Protein AF-A0A1Y2H2Q5-F1 (afdb_monomer_lite)

Sequence (77 aa):
MKSLTSIIAVFSVWAACMAVGQAGYGCYKGRCWANCGVSSLEWCYTTKGSTWDGQYVPCSSNGECQPHWSCAGACTV

pLDDT: mean 71.61, std 19.16, range [36.09, 95.0]

Foldseek 3Di:
DDDPPVPVVVVVQVCQQPQQQPLDWFADPQFTKTASNPDSPKMAFFDPDGACCLDTHGDDIGVVHHSRTHGVYDIDD

Radius of gyration: 13.93 Å; chains: 1; bounding box: 25×32×45 Å

Structure (mmCIF, N/CA/C/O backbone):
data_AF-A0A1Y2H2Q5-F1
#
_entry.id   AF-A0A1Y2H2Q5-F1
#
loop_
_atom_site.group_PDB
_atom_site.id
_atom_site.type_symbol
_atom_site.label_atom_id
_atom_site.label_alt_id
_atom_site.label_comp_id
_atom_site.label_asym_id
_atom_site.label_entity_id
_atom_site.label_seq_id
_atom_site.pdbx_PDB_ins_code
_atom_site.Cartn_x
_atom_site.Cartn_y
_atom_site.Cartn_z
_atom_site.occupancy
_atom_site.B_iso_or_equiv
_atom_site.auth_seq_id
_atom_site.auth_comp_id
_atom_site.auth_asym_id
_atom_site.auth_atom_id
_atom_site.pdbx_PDB_model_num
ATOM 1 N N . MET A 1 1 ? 13.147 -24.889 -33.572 1.00 37.62 1 MET A N 1
ATOM 2 C CA . MET A 1 1 ? 13.250 -23.509 -34.088 1.00 37.62 1 MET A CA 1
ATOM 3 C C . MET A 1 1 ? 12.312 -22.631 -33.269 1.00 37.62 1 MET A C 1
ATOM 5 O O . MET A 1 1 ? 11.122 -22.885 -33.270 1.00 37.62 1 MET A O 1
ATOM 9 N N . LYS A 1 2 ? 12.910 -21.730 -32.476 1.00 36.09 2 LYS A N 1
ATOM 10 C CA . LYS A 1 2 ? 12.372 -20.564 -31.746 1.00 36.09 2 LYS A CA 1
ATOM 11 C C . LYS A 1 2 ? 10.856 -20.506 -31.466 1.00 36.09 2 LYS A C 1
ATOM 13 O O . LYS A 1 2 ? 10.095 -20.077 -32.319 1.00 36.09 2 LYS A O 1
ATOM 18 N N . SER A 1 3 ? 10.476 -20.732 -30.209 1.00 37.56 3 SER A N 1
ATOM 19 C CA . SER A 1 3 ? 9.628 -19.761 -29.497 1.00 37.56 3 SER A CA 1
ATOM 20 C C . SER A 1 3 ? 9.810 -19.918 -27.982 1.00 37.56 3 SER A C 1
ATOM 22 O O . SER A 1 3 ? 8.956 -20.423 -27.264 1.00 37.56 3 SER A O 1
ATOM 24 N N . LEU A 1 4 ? 10.999 -19.542 -27.501 1.00 41.69 4 LEU A N 1
ATOM 25 C CA . LEU A 1 4 ? 11.363 -19.496 -26.074 1.00 41.69 4 LEU A CA 1
ATOM 26 C C . LEU A 1 4 ? 10.899 -18.189 -25.396 1.00 41.69 4 LEU A C 1
ATOM 28 O O . LEU A 1 4 ? 11.189 -17.959 -24.227 1.00 41.69 4 LEU A O 1
ATOM 32 N N . THR A 1 5 ? 10.171 -17.331 -26.115 1.00 48.12 5 THR A N 1
ATOM 33 C CA . THR A 1 5 ? 9.841 -15.968 -25.676 1.00 48.12 5 THR A CA 1
ATOM 34 C C . THR A 1 5 ? 8.537 -15.882 -24.870 1.00 48.12 5 THR A C 1
ATOM 36 O O . THR A 1 5 ? 8.336 -14.905 -24.160 1.00 48.12 5 THR A O 1
ATOM 39 N N . SER A 1 6 ? 7.667 -16.900 -24.902 1.00 40.34 6 SER A N 1
ATOM 40 C CA . SER A 1 6 ? 6.382 -16.867 -24.172 1.00 40.34 6 SER A CA 1
ATOM 41 C C . SER A 1 6 ? 6.430 -17.421 -22.743 1.00 40.34 6 SER A C 1
ATOM 43 O O . SER A 1 6 ? 5.524 -17.144 -21.967 1.00 40.34 6 SER A O 1
ATOM 45 N N . ILE A 1 7 ? 7.471 -18.169 -22.357 1.00 45.69 7 ILE A N 1
ATOM 46 C CA . ILE A 1 7 ? 7.548 -18.794 -21.019 1.00 45.69 7 ILE A CA 1
ATOM 47 C C . ILE A 1 7 ? 8.203 -17.850 -19.993 1.00 45.69 7 ILE A C 1
ATOM 49 O O . ILE A 1 7 ? 7.874 -17.882 -18.810 1.00 45.69 7 ILE A O 1
ATOM 53 N N . ILE A 1 8 ? 9.066 -16.933 -20.437 1.00 45.50 8 ILE A N 1
ATOM 54 C CA . ILE A 1 8 ? 9.788 -16.007 -19.545 1.00 45.50 8 ILE A CA 1
ATOM 55 C C . ILE A 1 8 ? 8.845 -14.921 -18.979 1.00 45.50 8 ILE A C 1
ATOM 57 O O . ILE A 1 8 ? 9.058 -14.414 -17.878 1.00 45.50 8 ILE A O 1
ATOM 61 N N . ALA A 1 9 ? 7.737 -14.625 -19.667 1.00 41.12 9 ALA A N 1
ATOM 62 C CA . ALA A 1 9 ? 6.738 -13.661 -19.202 1.00 41.12 9 ALA A CA 1
ATOM 63 C C . ALA A 1 9 ? 5.890 -14.167 -18.019 1.00 41.12 9 ALA A C 1
ATOM 65 O O . ALA A 1 9 ? 5.303 -13.357 -17.316 1.00 41.12 9 ALA A O 1
ATOM 66 N N . VAL A 1 10 ? 5.840 -15.479 -17.759 1.00 44.66 10 VAL A N 1
ATOM 67 C CA . VAL A 1 10 ? 5.005 -16.049 -16.681 1.00 44.66 10 VAL A CA 1
ATOM 68 C C . VAL A 1 10 ? 5.787 -16.230 -15.375 1.00 44.66 10 VAL A C 1
ATOM 70 O O . VAL A 1 10 ? 5.225 -16.089 -14.293 1.00 44.66 10 VAL A O 1
ATOM 73 N N . PHE A 1 11 ? 7.105 -16.446 -15.456 1.00 36.47 11 PHE A N 1
ATOM 74 C CA . PHE A 1 11 ? 7.984 -16.489 -14.276 1.00 36.47 11 PHE A CA 1
ATOM 75 C C . PHE A 1 11 ? 8.300 -15.102 -13.703 1.00 36.47 11 PHE A C 1
ATOM 77 O O . PHE A 1 11 ? 8.636 -14.980 -12.528 1.00 36.47 11 PHE A O 1
ATOM 84 N N . SER A 1 12 ? 8.143 -14.049 -14.505 1.00 39.38 12 SER A N 1
ATOM 85 C CA . SER A 1 12 ? 8.448 -12.671 -14.096 1.00 39.38 12 SER A CA 1
ATOM 86 C C . SER A 1 12 ? 7.285 -11.981 -13.367 1.00 39.38 12 SER A C 1
ATOM 88 O O . SER A 1 12 ? 7.481 -10.947 -12.739 1.00 39.38 12 SER A O 1
ATOM 90 N N . VAL A 1 13 ? 6.077 -12.556 -13.416 1.00 44.53 13 VAL A N 1
ATOM 91 C CA . VAL A 1 13 ? 4.866 -11.993 -12.785 1.00 44.53 13 VAL A CA 1
ATOM 92 C C . VAL A 1 13 ? 4.631 -12.567 -11.380 1.00 44.53 13 VAL A C 1
ATOM 94 O O . VAL A 1 13 ? 4.025 -11.905 -10.541 1.00 44.53 13 VAL A O 1
ATOM 97 N N . TRP A 1 14 ? 5.182 -13.747 -11.063 1.00 39.38 14 TRP A N 1
ATOM 98 C CA . TRP A 1 14 ? 5.090 -14.340 -9.718 1.00 39.38 14 TRP A CA 1
ATOM 99 C C . TRP A 1 14 ? 5.967 -13.593 -8.690 1.00 39.38 14 TRP A C 1
ATOM 101 O O . TRP A 1 14 ? 5.620 -13.487 -7.515 1.00 39.38 14 TRP A O 1
ATOM 111 N N . ALA A 1 15 ? 7.070 -12.984 -9.127 1.00 44.12 15 ALA A N 1
ATOM 112 C CA . ALA A 1 15 ? 7.975 -12.243 -8.245 1.00 44.12 15 ALA A CA 1
ATOM 113 C C . ALA A 1 15 ? 7.469 -10.841 -7.848 1.00 44.12 15 ALA A C 1
ATOM 115 O O . ALA A 1 15 ? 8.007 -10.246 -6.917 1.00 44.12 15 ALA A O 1
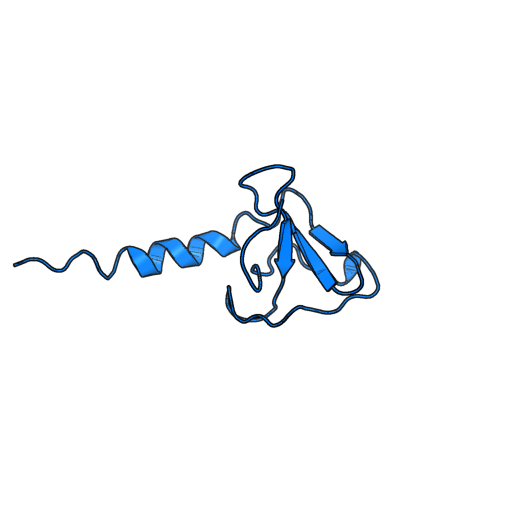ATOM 116 N N . ALA A 1 16 ? 6.412 -10.319 -8.484 1.00 44.53 16 ALA A N 1
ATOM 117 C CA . ALA A 1 16 ? 5.841 -9.019 -8.115 1.00 44.53 16 ALA A CA 1
ATOM 118 C C . ALA A 1 16 ? 5.112 -9.049 -6.756 1.00 44.53 16 ALA A C 1
ATOM 120 O O . ALA A 1 16 ? 4.881 -8.008 -6.150 1.00 44.53 16 ALA A O 1
ATOM 121 N N . CYS A 1 17 ? 4.774 -10.243 -6.254 1.00 46.25 17 CYS A N 1
ATOM 122 C CA . CYS A 1 17 ? 4.069 -10.419 -4.984 1.00 46.25 17 CYS A CA 1
ATOM 123 C C . CYS A 1 17 ? 5.007 -10.516 -3.758 1.00 46.25 17 CYS A C 1
ATOM 125 O O . CYS A 1 17 ? 4.541 -10.508 -2.625 1.00 46.25 17 CYS A O 1
ATOM 127 N N . MET A 1 18 ? 6.330 -10.604 -3.944 1.00 45.91 18 MET A N 1
ATOM 128 C CA . MET A 1 18 ? 7.254 -10.953 -2.847 1.00 45.91 18 MET A CA 1
ATOM 129 C C . MET A 1 18 ? 8.025 -9.768 -2.238 1.00 45.91 18 MET A C 1
ATOM 131 O O . MET A 1 18 ? 8.653 -9.946 -1.200 1.00 45.91 18 MET A O 1
ATOM 135 N N . ALA A 1 19 ? 7.988 -8.568 -2.830 1.00 44.50 19 ALA A N 1
ATOM 136 C CA . ALA A 1 19 ? 8.801 -7.430 -2.359 1.00 44.50 19 ALA A CA 1
ATOM 137 C C . ALA A 1 19 ? 7.998 -6.215 -1.856 1.00 44.50 19 ALA A C 1
ATOM 139 O O . ALA A 1 19 ? 8.565 -5.312 -1.249 1.00 44.50 19 ALA A O 1
ATOM 140 N N . VAL A 1 20 ? 6.678 -6.200 -2.051 1.00 51.78 20 VAL A N 1
ATOM 141 C CA . VAL A 1 20 ? 5.798 -5.080 -1.659 1.00 51.78 20 VAL A CA 1
ATOM 142 C C . VAL A 1 20 ? 5.577 -5.008 -0.132 1.00 51.78 20 VAL A C 1
ATOM 144 O O . VAL A 1 20 ? 5.126 -4.003 0.414 1.00 51.78 20 VAL A O 1
ATOM 147 N N . GLY A 1 21 ? 5.969 -6.058 0.596 1.00 46.75 21 GLY A N 1
ATOM 148 C CA . GLY A 1 21 ? 5.650 -6.228 2.013 1.00 46.75 21 GLY A CA 1
ATOM 149 C C . GLY A 1 21 ? 6.632 -5.660 3.033 1.00 46.75 21 GLY A C 1
ATOM 150 O O . GLY A 1 21 ? 6.375 -5.800 4.227 1.00 46.75 21 GLY A O 1
ATOM 151 N N . GLN A 1 22 ? 7.748 -5.052 2.626 1.00 52.34 22 GLN A N 1
ATOM 152 C CA . GLN A 1 22 ? 8.774 -4.618 3.591 1.00 52.34 22 GLN A CA 1
ATOM 153 C C . GLN A 1 22 ? 8.964 -3.100 3.683 1.00 52.34 22 GLN A C 1
ATOM 155 O O . GLN A 1 22 ? 9.503 -2.631 4.682 1.00 52.34 22 GLN A O 1
ATOM 160 N N . ALA A 1 23 ? 8.489 -2.328 2.701 1.00 61.38 23 ALA A N 1
ATOM 161 C CA . ALA A 1 23 ? 8.713 -0.879 2.648 1.00 61.38 23 ALA A CA 1
ATOM 162 C C . ALA A 1 23 ? 7.540 -0.029 3.183 1.00 61.38 23 ALA A C 1
ATOM 164 O O . ALA A 1 23 ? 7.725 1.148 3.479 1.00 61.38 23 ALA A O 1
ATOM 165 N N . GLY A 1 24 ? 6.346 -0.608 3.353 1.00 78.75 24 GLY A N 1
ATOM 166 C CA . GLY A 1 24 ? 5.193 0.075 3.944 1.00 78.75 24 GLY A CA 1
ATOM 167 C C . GLY A 1 24 ? 3.865 -0.505 3.471 1.00 78.75 24 GLY A C 1
ATOM 168 O O . GLY A 1 24 ? 3.693 -0.784 2.289 1.00 78.75 24 GLY A O 1
ATOM 169 N N . TYR A 1 25 ? 2.928 -0.695 4.394 1.00 85.50 25 TYR A N 1
ATOM 170 C CA . TYR A 1 25 ? 1.566 -1.140 4.111 1.00 85.50 25 TYR A CA 1
ATOM 171 C C . TYR A 1 25 ? 0.609 -0.538 5.136 1.00 85.50 25 TYR A C 1
ATOM 173 O O . TYR A 1 25 ? 1.017 -0.119 6.223 1.00 85.50 25 TYR A O 1
ATOM 181 N N . GLY A 1 26 ? -0.674 -0.493 4.801 1.00 89.75 26 GLY A N 1
ATOM 182 C CA . GLY A 1 26 ? -1.688 -0.045 5.743 1.00 89.75 26 GLY A CA 1
ATOM 183 C C . GLY A 1 26 ? -3.021 0.232 5.082 1.00 89.75 26 GLY A C 1
ATOM 184 O O . GLY A 1 26 ? -3.294 -0.215 3.970 1.00 89.75 26 GLY A O 1
ATOM 185 N N . CYS A 1 27 ? -3.848 0.994 5.783 1.00 91.94 27 CYS A N 1
ATOM 186 C CA . CYS A 1 27 ? -5.168 1.383 5.339 1.00 91.94 27 CYS A CA 1
ATOM 187 C C . CYS A 1 27 ? -5.159 2.839 4.884 1.00 91.94 27 CYS A C 1
ATOM 189 O O . CYS A 1 27 ? -4.866 3.749 5.658 1.00 91.94 27 CYS A O 1
ATOM 191 N N . TYR A 1 28 ? -5.489 3.071 3.618 1.00 89.69 28 TYR A N 1
ATOM 192 C CA . TYR A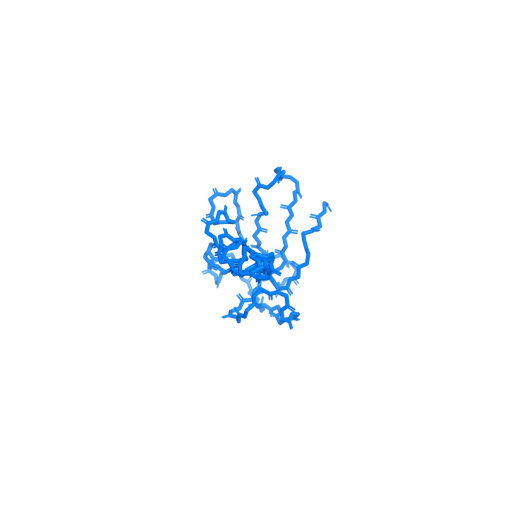 1 28 ? -5.539 4.402 3.036 1.00 89.69 28 TYR A CA 1
ATOM 193 C C . TYR A 1 28 ? -6.872 4.611 2.331 1.00 89.69 28 TYR A C 1
ATOM 195 O O . TYR A 1 28 ? -7.237 3.874 1.417 1.00 89.69 28 TYR A O 1
ATOM 203 N N . LYS A 1 29 ? -7.622 5.630 2.767 1.00 90.31 29 LYS A N 1
ATOM 204 C CA . LYS A 1 29 ? -8.957 5.961 2.232 1.00 90.31 29 LYS A CA 1
ATOM 205 C C . LYS A 1 29 ? -9.921 4.762 2.223 1.00 90.31 29 LYS A C 1
ATOM 207 O O . LYS A 1 29 ? -10.675 4.568 1.273 1.00 90.31 29 LYS A O 1
ATOM 212 N N . GLY A 1 30 ? -9.876 3.948 3.277 1.00 92.62 30 GLY A N 1
ATOM 213 C CA . GLY A 1 30 ? -10.753 2.788 3.438 1.00 92.62 30 GLY A CA 1
ATOM 214 C C . GLY A 1 30 ? -10.378 1.575 2.583 1.00 92.62 30 GLY A C 1
ATOM 215 O O . GLY A 1 30 ? -11.192 0.668 2.433 1.00 92.62 30 GLY A O 1
ATOM 216 N N . ARG A 1 31 ? -9.178 1.557 1.987 1.00 92.06 31 ARG A N 1
ATOM 217 C CA . ARG A 1 31 ? -8.654 0.432 1.201 1.00 92.06 31 ARG A CA 1
ATOM 218 C C . ARG A 1 31 ? -7.221 0.113 1.590 1.00 92.06 31 ARG A C 1
ATOM 220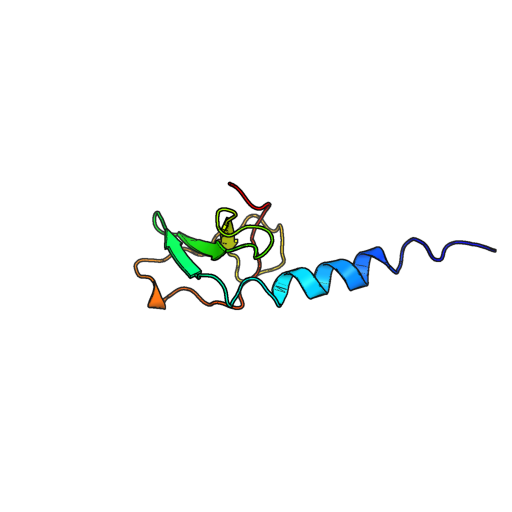 O O . ARG A 1 31 ? -6.441 1.014 1.903 1.00 92.06 31 ARG A O 1
ATOM 227 N N . CYS A 1 32 ? -6.875 -1.164 1.558 1.00 90.88 32 CYS A N 1
ATOM 228 C CA . CYS A 1 32 ? -5.522 -1.585 1.857 1.00 90.88 32 CYS A CA 1
ATOM 229 C C . CYS A 1 32 ? -4.581 -1.181 0.736 1.00 90.88 32 CYS A C 1
ATOM 231 O O . CYS A 1 32 ? -4.886 -1.350 -0.446 1.00 90.88 32 CYS A O 1
ATOM 233 N N . TRP A 1 33 ? -3.438 -0.638 1.125 1.00 89.31 33 TRP A N 1
ATOM 234 C CA . TRP A 1 33 ? -2.380 -0.231 0.224 1.00 89.31 33 TRP A CA 1
ATOM 235 C C . TRP A 1 33 ? -1.056 -0.828 0.673 1.00 89.31 33 TRP A C 1
ATOM 237 O O . TRP A 1 33 ? -0.878 -1.182 1.843 1.00 89.31 33 TRP A O 1
ATOM 247 N N . ALA A 1 34 ? -0.130 -0.915 -0.269 1.00 85.31 34 ALA A N 1
ATOM 248 C CA . ALA A 1 34 ? 1.242 -1.283 0.010 1.00 85.31 34 ALA A CA 1
ATOM 249 C C . ALA A 1 34 ? 2.207 -0.570 -0.944 1.00 85.31 34 ALA A C 1
ATOM 251 O O . ALA A 1 34 ? 1.819 -0.118 -2.025 1.00 85.31 34 ALA A O 1
ATOM 252 N N . ASN A 1 35 ? 3.453 -0.416 -0.507 1.00 82.88 35 ASN A N 1
ATOM 253 C 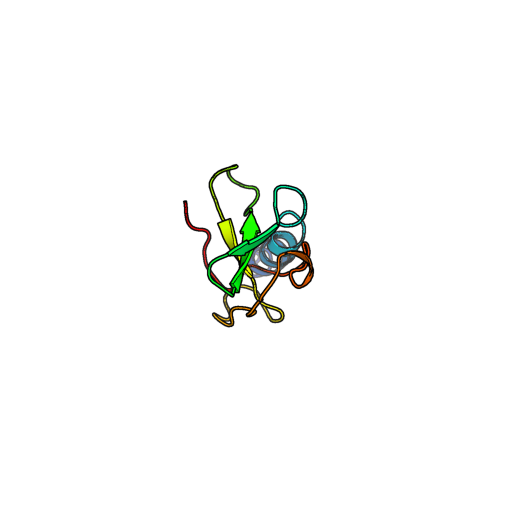CA . ASN A 1 35 ? 4.507 0.242 -1.265 1.00 82.88 35 ASN A CA 1
ATOM 254 C C . ASN A 1 35 ? 5.058 -0.696 -2.347 1.00 82.88 35 ASN A C 1
ATOM 256 O O . ASN A 1 35 ? 5.403 -1.840 -2.074 1.00 82.88 35 ASN A O 1
ATOM 260 N N . CYS A 1 36 ? 5.196 -0.198 -3.571 1.00 76.44 36 CYS A N 1
ATOM 261 C CA . CYS A 1 36 ? 5.598 -1.017 -4.709 1.00 76.44 36 CYS A CA 1
ATOM 262 C C . CYS A 1 36 ? 7.083 -1.418 -4.731 1.00 76.44 36 CYS A C 1
ATOM 264 O O . CYS A 1 36 ? 7.489 -2.213 -5.575 1.00 76.44 36 CYS A O 1
ATOM 266 N N . GLY A 1 37 ? 7.910 -0.873 -3.838 1.00 68.62 37 GLY A N 1
ATOM 267 C CA . GLY A 1 37 ? 9.325 -1.215 -3.674 1.00 68.62 37 GLY A CA 1
ATOM 268 C C . GLY A 1 37 ? 10.264 -0.658 -4.751 1.00 68.62 37 GLY A C 1
ATOM 269 O O . GLY A 1 37 ? 11.475 -0.663 -4.554 1.00 68.62 37 GLY A O 1
ATOM 270 N N . VAL A 1 38 ? 9.732 -0.151 -5.867 1.00 66.25 38 VAL A N 1
ATOM 271 C CA . VAL A 1 38 ? 10.489 0.514 -6.948 1.00 66.25 38 VAL A CA 1
ATOM 272 C C . VAL A 1 38 ? 10.906 1.945 -6.587 1.00 66.25 38 VAL A C 1
ATOM 274 O O . VAL A 1 38 ? 11.982 2.397 -6.976 1.00 66.25 38 VAL A O 1
ATOM 277 N N . SER A 1 39 ? 10.101 2.627 -5.774 1.00 67.25 39 SER A N 1
ATOM 278 C CA . SER A 1 39 ? 10.367 3.948 -5.210 1.00 67.25 39 SER A CA 1
ATOM 279 C C . SER A 1 39 ? 9.670 4.061 -3.854 1.00 67.25 39 SER A C 1
ATOM 281 O O . SER A 1 39 ? 8.593 3.497 -3.648 1.00 67.25 39 SER A O 1
ATOM 283 N N . SER A 1 40 ? 10.241 4.824 -2.919 1.00 67.88 40 SER A N 1
ATOM 284 C CA . SER A 1 40 ? 9.620 5.084 -1.610 1.00 67.88 40 SER A CA 1
ATOM 285 C C . SER A 1 40 ? 8.299 5.857 -1.708 1.00 67.88 40 SER A C 1
ATOM 287 O O . SER A 1 40 ? 7.536 5.887 -0.746 1.00 67.88 40 SER A O 1
ATOM 289 N N . L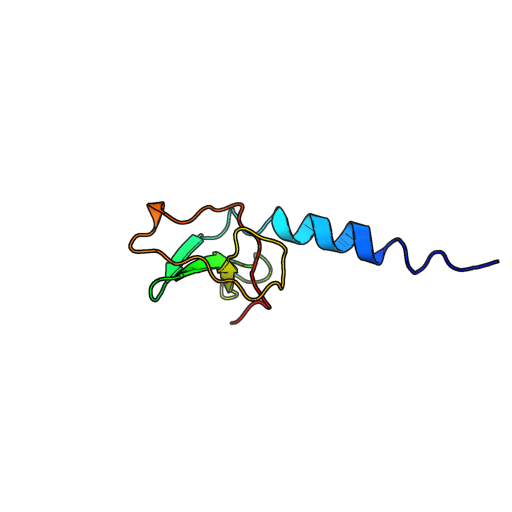EU A 1 41 ? 8.022 6.455 -2.869 1.00 76.06 41 LEU A N 1
ATOM 290 C CA . LEU A 1 41 ? 6.797 7.198 -3.154 1.00 76.06 41 LEU A CA 1
ATOM 291 C C . LEU A 1 41 ? 5.743 6.349 -3.869 1.00 76.06 41 LEU A C 1
ATOM 293 O O . LEU A 1 41 ? 4.568 6.691 -3.829 1.00 76.06 41 LEU A O 1
ATOM 297 N N . GLU A 1 42 ? 6.141 5.242 -4.500 1.00 80.94 42 GLU A N 1
ATOM 298 C CA . GLU A 1 42 ? 5.214 4.445 -5.296 1.00 80.94 42 GLU A CA 1
ATOM 299 C C . GLU A 1 42 ? 4.421 3.470 -4.432 1.00 80.94 42 GLU A C 1
ATOM 301 O O . GLU A 1 42 ? 4.974 2.656 -3.689 1.00 80.94 42 GLU A O 1
ATOM 306 N N . TRP A 1 43 ? 3.101 3.521 -4.562 1.00 84.50 43 TRP A N 1
ATOM 307 C CA . TRP A 1 43 ? 2.173 2.686 -3.819 1.00 84.50 43 TRP A CA 1
ATOM 308 C C . TRP A 1 43 ? 1.071 2.129 -4.714 1.00 84.50 43 TRP A C 1
ATOM 310 O O . TRP A 1 43 ? 0.787 2.638 -5.793 1.00 84.50 43 TRP A O 1
ATOM 320 N N . CYS A 1 44 ? 0.426 1.061 -4.266 1.00 86.50 44 CYS A N 1
ATOM 321 C CA . CYS A 1 44 ? -0.711 0.464 -4.949 1.00 86.50 44 CYS A CA 1
ATOM 322 C C . CYS A 1 44 ? -1.787 0.074 -3.937 1.00 86.50 44 CYS A C 1
ATOM 324 O O . CYS A 1 44 ? -1.490 -0.218 -2.778 1.00 86.50 44 CYS A O 1
ATOM 326 N N . TYR A 1 45 ? -3.042 0.025 -4.381 1.00 89.00 45 TYR A N 1
ATOM 327 C CA . TYR A 1 45 ? -4.075 -0.679 -3.627 1.00 89.00 45 TYR A CA 1
ATOM 328 C C . TYR A 1 45 ? -3.912 -2.184 -3.797 1.00 89.00 45 TYR A C 1
ATOM 330 O O . TYR A 1 45 ? -3.605 -2.659 -4.892 1.00 89.00 45 TYR A O 1
ATOM 338 N N . THR A 1 46 ? -4.144 -2.929 -2.724 1.00 88.19 46 THR A N 1
ATOM 339 C CA . THR A 1 46 ? -3.936 -4.373 -2.697 1.00 88.19 46 THR A CA 1
ATOM 340 C C . THR A 1 46 ? -5.225 -5.159 -2.928 1.00 88.19 46 THR A C 1
ATOM 342 O O . THR A 1 46 ? -6.332 -4.657 -2.714 1.00 88.19 46 THR A O 1
ATOM 345 N N . THR A 1 47 ? -5.062 -6.402 -3.379 1.00 86.88 47 THR A N 1
ATOM 346 C CA . THR A 1 47 ? -6.110 -7.409 -3.579 1.00 86.88 47 THR A CA 1
ATOM 347 C C . THR A 1 47 ? -5.762 -8.699 -2.832 1.00 86.88 47 THR A C 1
ATOM 349 O O . THR A 1 47 ? -4.592 -9.011 -2.608 1.00 86.88 47 THR A O 1
ATOM 352 N N . LYS A 1 48 ? -6.787 -9.477 -2.466 1.00 84.88 48 LYS A N 1
ATOM 353 C CA . LYS A 1 48 ? -6.640 -10.871 -2.001 1.00 84.88 48 LYS A CA 1
ATOM 354 C C . LYS A 1 48 ? -6.555 -11.872 -3.160 1.00 84.88 48 LYS A C 1
ATOM 356 O O . LYS A 1 48 ? -6.278 -13.044 -2.921 1.00 84.88 48 LYS A O 1
ATOM 361 N N . GLY A 1 49 ? -6.884 -11.428 -4.370 1.00 81.25 49 GLY A N 1
ATOM 362 C CA . GLY A 1 49 ? -6.908 -12.227 -5.583 1.00 81.25 49 GLY A CA 1
ATOM 363 C C . GLY A 1 49 ? -5.578 -12.200 -6.325 1.00 81.25 49 GLY A C 1
ATOM 364 O O . GLY A 1 49 ? -4.499 -12.213 -5.736 1.00 81.25 49 GLY A O 1
ATOM 365 N N . SER A 1 50 ? -5.666 -12.195 -7.651 1.00 76.06 50 SER A N 1
ATOM 366 C CA . SER A 1 50 ? -4.502 -12.089 -8.529 1.00 76.06 50 SER A CA 1
ATOM 367 C C . SER A 1 50 ? -4.126 -10.633 -8.761 1.00 76.06 50 SER A C 1
ATOM 369 O O . SER A 1 50 ? -4.990 -9.761 -8.795 1.00 76.06 50 SER A O 1
ATOM 371 N N . THR A 1 51 ? -2.840 -10.372 -8.989 1.00 72.62 51 THR A N 1
ATOM 372 C CA . THR A 1 51 ? -2.370 -9.053 -9.422 1.00 72.62 51 THR A CA 1
ATOM 373 C C . THR A 1 51 ? -3.190 -8.569 -10.623 1.00 72.62 51 THR A C 1
ATOM 375 O O . THR A 1 51 ? -3.466 -9.364 -11.522 1.00 72.62 51 THR A O 1
ATOM 378 N N . TRP A 1 52 ? -3.537 -7.279 -10.659 1.00 73.88 52 TRP A N 1
ATOM 379 C CA . TRP A 1 52 ? -4.341 -6.663 -11.734 1.00 73.88 52 TRP A CA 1
ATOM 380 C C . TRP A 1 52 ? -5.819 -7.098 -11.830 1.00 73.88 52 TRP A C 1
ATOM 382 O O . TRP A 1 52 ? -6.449 -6.902 -12.867 1.00 73.88 52 TRP A O 1
ATOM 392 N N . ASP A 1 53 ? -6.417 -7.641 -10.770 1.00 80.12 53 ASP A N 1
ATOM 393 C CA . ASP A 1 53 ? -7.846 -7.992 -10.767 1.00 80.12 53 ASP A CA 1
ATOM 394 C C . ASP A 1 53 ? -8.804 -6.798 -10.556 1.00 80.12 53 ASP A C 1
ATOM 396 O O . ASP A 1 53 ? -10.018 -6.930 -10.736 1.00 80.12 53 ASP A O 1
ATOM 400 N N . GLY A 1 54 ? -8.285 -5.633 -10.156 1.00 79.31 54 GLY A N 1
ATOM 401 C CA . GLY A 1 54 ? -9.080 -4.448 -9.830 1.00 79.31 54 GLY A CA 1
ATOM 402 C C . GLY A 1 54 ? -9.960 -4.596 -8.582 1.00 79.31 54 GLY A C 1
ATOM 403 O O . GLY A 1 54 ? -10.816 -3.740 -8.348 1.00 79.31 54 GLY A O 1
ATOM 404 N N . GLN A 1 55 ? -9.780 -5.650 -7.776 1.00 86.38 55 GLN A N 1
ATOM 405 C CA . GLN A 1 55 ? -10.557 -5.872 -6.555 1.00 86.38 55 GLN A CA 1
ATOM 406 C C . GLN A 1 55 ? -9.791 -5.339 -5.348 1.00 86.38 55 GLN A C 1
ATOM 408 O O . GLN A 1 55 ? -8.909 -5.987 -4.791 1.00 86.38 55 GLN A O 1
ATOM 413 N N . TYR A 1 56 ? -10.135 -4.134 -4.912 1.00 88.31 56 TYR A N 1
ATOM 414 C CA . TYR A 1 56 ? -9.467 -3.525 -3.767 1.00 88.31 56 TYR A CA 1
ATOM 415 C C . TYR A 1 56 ? -9.996 -4.083 -2.453 1.00 88.31 56 TYR A C 1
ATOM 417 O O . TYR A 1 56 ? -11.208 -4.121 -2.230 1.00 88.31 56 TYR A O 1
ATOM 425 N N . VAL A 1 57 ? -9.092 -4.445 -1.546 1.00 90.75 57 VAL A N 1
ATOM 426 C CA . VAL A 1 57 ? -9.500 -4.877 -0.210 1.00 90.75 57 VAL A CA 1
ATOM 427 C C . VAL A 1 57 ? -9.907 -3.660 0.623 1.00 90.75 57 VAL A C 1
ATOM 429 O O . VAL A 1 57 ? -9.085 -2.758 0.797 1.00 90.75 57 VAL A O 1
ATOM 432 N N . PRO A 1 58 ? -11.140 -3.605 1.153 1.00 93.25 58 PRO A N 1
ATOM 433 C CA . PRO A 1 58 ? -11.538 -2.552 2.074 1.00 93.25 58 PRO A CA 1
ATOM 434 C C . PRO A 1 58 ? -10.873 -2.739 3.444 1.00 93.25 58 PRO A C 1
ATOM 436 O O . PRO A 1 58 ? -10.573 -3.862 3.846 1.00 93.25 58 PRO A O 1
ATOM 439 N N . CYS A 1 59 ? -10.678 -1.644 4.170 1.00 93.00 59 CYS A N 1
ATOM 440 C CA . CYS A 1 59 ? -10.161 -1.658 5.538 1.00 93.00 59 CYS A CA 1
ATOM 441 C C . CYS A 1 59 ? -10.708 -0.487 6.349 1.00 93.00 59 CYS A C 1
ATOM 443 O O . CYS A 1 59 ? -11.041 0.560 5.792 1.00 93.00 59 CYS A O 1
ATOM 445 N N . SER A 1 60 ? -10.746 -0.649 7.670 1.00 95.00 60 SER A N 1
ATOM 446 C CA . SER A 1 60 ? -11.038 0.440 8.616 1.00 95.00 60 SER A CA 1
ATOM 447 C C . SER A 1 60 ? -9.808 0.857 9.428 1.00 95.00 60 SER A C 1
ATOM 449 O O . SER A 1 60 ? -9.757 1.960 9.967 1.00 95.00 60 SER A O 1
ATOM 451 N N . SER A 1 61 ? -8.796 -0.008 9.500 1.00 92.25 61 SER A N 1
ATOM 452 C CA . SER A 1 61 ? -7.570 0.191 10.269 1.00 92.25 61 SER A CA 1
ATOM 453 C C . SER A 1 61 ? -6.362 -0.469 9.595 1.00 92.25 61 SER A C 1
ATOM 455 O O . SER A 1 61 ? -6.500 -1.398 8.800 1.00 92.25 61 SER A O 1
ATOM 457 N N . ASN A 1 62 ? -5.147 -0.005 9.915 1.00 87.12 62 ASN A N 1
ATOM 458 C CA . ASN A 1 62 ? -3.911 -0.516 9.301 1.00 87.12 62 ASN A CA 1
ATOM 459 C C . ASN A 1 62 ? -3.671 -2.012 9.563 1.00 87.12 62 ASN A C 1
ATOM 461 O O . ASN A 1 62 ? -3.091 -2.683 8.716 1.00 87.12 62 ASN A O 1
ATOM 465 N N . GLY A 1 63 ? -4.126 -2.534 10.708 1.00 88.25 63 GLY A N 1
ATOM 466 C CA . GLY A 1 63 ? -3.938 -3.937 11.095 1.00 88.25 63 GLY A CA 1
ATOM 467 C C . GLY A 1 63 ? -4.795 -4.933 10.307 1.00 88.25 63 GLY A C 1
ATOM 468 O O . GLY A 1 63 ? -4.553 -6.133 10.378 1.00 88.25 63 GLY A O 1
ATOM 469 N N . GLU A 1 64 ? -5.7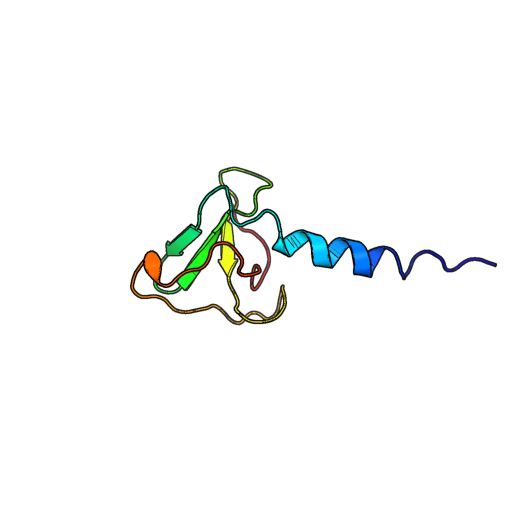80 -4.454 9.544 1.00 89.50 64 GLU A N 1
ATOM 470 C CA . GLU A 1 64 ? -6.581 -5.295 8.645 1.00 89.50 64 GLU A CA 1
ATOM 471 C C . GLU A 1 64 ? -5.839 -5.625 7.343 1.00 89.50 64 GLU A C 1
ATOM 473 O O . GLU A 1 64 ? -6.214 -6.559 6.631 1.00 89.50 64 GLU A O 1
ATOM 478 N N . CYS A 1 65 ? -4.789 -4.864 7.032 1.00 88.31 65 CYS A N 1
ATOM 479 C CA . CYS A 1 65 ? -4.036 -4.980 5.796 1.00 88.31 65 CYS A CA 1
ATOM 480 C C . CYS A 1 65 ? -2.823 -5.884 5.975 1.00 88.31 65 CYS A C 1
ATOM 482 O O . CYS A 1 65 ? -2.128 -5.828 6.988 1.00 88.31 65 CYS A O 1
ATOM 484 N N . GLN A 1 66 ? -2.558 -6.707 4.964 1.00 83.50 66 GLN A N 1
ATOM 485 C CA . GLN A 1 66 ? -1.446 -7.646 4.991 1.00 83.50 66 GLN A CA 1
ATOM 486 C C . GLN A 1 66 ? -0.306 -7.183 4.078 1.00 83.50 66 GLN A C 1
ATOM 488 O O . GLN A 1 66 ? -0.566 -6.755 2.951 1.00 83.50 66 GLN A O 1
ATOM 493 N N . PRO A 1 67 ? 0.958 -7.338 4.509 1.00 74.75 67 PRO A N 1
ATOM 494 C CA . PRO A 1 67 ? 2.124 -6.979 3.700 1.00 74.75 67 PRO A CA 1
ATOM 495 C C . PRO A 1 67 ? 2.302 -7.866 2.457 1.00 74.75 67 PRO A C 1
ATOM 497 O O . PRO A 1 67 ? 2.981 -7.484 1.515 1.00 74.75 67 PRO A O 1
ATOM 500 N N . HIS A 1 68 ? 1.717 -9.062 2.449 1.00 75.69 68 HIS A N 1
ATOM 501 C CA . HIS A 1 68 ? 1.885 -10.068 1.395 1.00 75.69 68 HIS A CA 1
ATOM 502 C C . HIS A 1 68 ? 0.741 -10.082 0.368 1.00 75.69 68 HIS A C 1
ATOM 504 O O . HIS A 1 68 ? 0.606 -11.035 -0.396 1.00 75.69 68 HIS A O 1
ATOM 510 N N . TRP A 1 69 ? -0.121 -9.064 0.361 1.00 81.44 69 TRP A N 1
ATOM 511 C CA . TRP A 1 69 ? -1.153 -8.939 -0.666 1.00 81.44 69 TRP A CA 1
ATOM 512 C C . TRP A 1 69 ? -0.600 -8.318 -1.945 1.00 81.44 69 TRP A C 1
ATOM 514 O O . TRP A 1 69 ? 0.210 -7.393 -1.912 1.00 81.44 69 TRP A O 1
ATOM 524 N N . SER A 1 70 ? -1.062 -8.829 -3.085 1.00 80.19 70 SER A N 1
ATOM 525 C CA . SER A 1 70 ? -0.665 -8.334 -4.402 1.00 80.19 70 SER A CA 1
ATOM 526 C C . SER A 1 70 ? -1.287 -6.972 -4.689 1.00 80.19 70 SER A C 1
ATOM 528 O O . SER A 1 70 ? -2.370 -6.663 -4.195 1.00 80.19 70 SER A O 1
ATOM 530 N N . CYS A 1 71 ? -0.657 -6.177 -5.554 1.00 82.00 71 CYS A N 1
ATOM 531 C CA . CYS A 1 71 ? -1.291 -4.979 -6.097 1.00 82.00 71 CYS A CA 1
ATOM 532 C C . CYS A 1 71 ? -2.484 -5.358 -6.989 1.00 82.00 71 CYS A C 1
ATOM 534 O O . CYS A 1 71 ? -2.340 -6.087 -7.970 1.00 82.00 71 CYS A O 1
ATOM 536 N N . ALA A 1 72 ? -3.655 -4.802 -6.697 1.00 85.50 72 ALA A N 1
ATOM 537 C CA . ALA A 1 72 ? -4.863 -4.955 -7.507 1.00 85.50 72 ALA A CA 1
ATOM 538 C C . ALA A 1 72 ? -4.760 -4.243 -8.874 1.00 85.50 72 ALA A C 1
ATOM 540 O O . ALA A 1 72 ? -5.611 -4.432 -9.738 1.00 85.50 72 ALA A O 1
ATOM 541 N N . GLY A 1 73 ? -3.735 -3.410 -9.081 1.00 81.38 73 GLY A N 1
ATOM 542 C CA . GLY A 1 73 ? -3.486 -2.673 -10.319 1.00 81.38 73 GLY A CA 1
ATOM 543 C C . GLY A 1 73 ? -2.072 -2.094 -10.371 1.00 81.38 73 GLY A C 1
ATOM 544 O O . GLY A 1 73 ? -1.197 -2.509 -9.611 1.00 81.38 73 GLY A O 1
ATOM 545 N N . ALA A 1 74 ? -1.853 -1.138 -11.274 1.00 81.19 74 ALA A N 1
ATOM 546 C CA . ALA A 1 74 ? -0.575 -0.445 -11.400 1.00 81.19 74 ALA A CA 1
ATOM 547 C C . ALA A 1 74 ? -0.225 0.375 -10.144 1.00 81.19 74 ALA A C 1
ATOM 549 O O . ALA A 1 74 ? -1.105 0.828 -9.408 1.00 81.19 74 ALA A O 1
ATOM 550 N N . CYS A 1 75 ? 1.072 0.580 -9.935 1.00 79.38 75 CYS A N 1
ATOM 551 C CA . CYS A 1 75 ? 1.589 1.485 -8.917 1.00 79.38 75 CYS A CA 1
ATOM 552 C C . CYS A 1 75 ? 1.333 2.938 -9.316 1.00 79.38 75 CYS A C 1
ATOM 554 O O . CYS A 1 75 ? 1.425 3.292 -10.491 1.00 79.38 75 CYS A O 1
ATOM 556 N N . THR A 1 76 ? 1.011 3.764 -8.330 1.00 79.75 76 THR A N 1
ATOM 557 C CA . THR A 1 76 ? 0.886 5.212 -8.465 1.00 79.75 76 THR A CA 1
ATOM 558 C C . THR A 1 76 ? 1.979 5.893 -7.653 1.00 79.75 76 THR A C 1
ATOM 560 O O . THR A 1 76 ? 2.378 5.375 -6.610 1.00 79.75 76 THR A O 1
ATOM 563 N N . VAL A 1 77 ? 2.441 7.047 -8.134 1.00 76.12 77 VAL A N 1
ATOM 564 C CA . VAL A 1 77 ? 3.319 7.983 -7.408 1.00 76.12 77 VAL A CA 1
ATOM 565 C C . VAL A 1 77 ? 2.521 8.953 -6.544 1.00 76.12 77 VAL A C 1
ATOM 567 O O . VAL A 1 77 ? 1.324 9.170 -6.855 1.00 76.12 77 VAL A O 1
#

Secondary structure (DSSP, 8-state):
----TTTHHHHHHHGGGSSTTSS-EEEETTEEEEE-SS-TT-EEEEESSSTT---PPB-SSGGG--TTPEESS--B-

Organism: NCBI:txid64571